Protein AF-A0A966RZN7-F1 (afdb_monomer)

Nearest PDB structures (foldseek):
  6wvf-assembly1_A  TM=7.237E-01  e=6.909E-02  Aequorea victoria

Structure (mmCIF, N/CA/C/O backbone):
data_AF-A0A966RZN7-F1
#
_entry.id   AF-A0A966RZN7-F1
#
loop_
_atom_site.group_PDB
_atom_site.id
_atom_site.type_symbol
_atom_site.label_atom_id
_atom_site.label_alt_id
_atom_site.label_comp_id
_atom_site.label_asym_id
_atom_site.label_entity_id
_atom_site.label_seq_id
_atom_site.pdbx_PDB_ins_code
_atom_site.Cartn_x
_atom_site.Cartn_y
_atom_site.Cartn_z
_atom_site.occupancy
_atom_site.B_iso_or_equiv
_atom_site.auth_seq_id
_atom_site.auth_comp_id
_atom_site.auth_asym_id
_atom_site.auth_atom_id
_atom_site.pdbx_PDB_model_num
ATOM 1 N N . MET A 1 1 ? -22.184 -0.076 12.852 1.00 48.16 1 MET A N 1
ATOM 2 C CA . MET A 1 1 ? -22.148 -1.065 11.746 1.00 48.16 1 MET A CA 1
ATOM 3 C C . MET A 1 1 ? -21.180 -0.687 10.616 1.00 48.16 1 MET A C 1
ATOM 5 O O . MET A 1 1 ? -20.432 -1.548 10.184 1.00 48.16 1 MET A O 1
ATOM 9 N N . PHE A 1 2 ? -21.117 0.580 10.177 1.00 56.34 2 PHE A N 1
ATOM 10 C CA . PHE A 1 2 ? -20.271 1.001 9.042 1.00 56.34 2 PHE A CA 1
ATOM 11 C C . PHE A 1 2 ? -18.748 1.070 9.301 1.00 56.34 2 PHE A C 1
ATOM 13 O O . PHE A 1 2 ? -17.982 0.958 8.354 1.00 56.34 2 PHE A O 1
ATOM 20 N N . CYS A 1 3 ? -18.279 1.212 10.549 1.00 60.22 3 CYS A N 1
ATOM 21 C CA . CYS A 1 3 ? -16.843 1.388 10.837 1.00 60.22 3 CYS A CA 1
ATOM 22 C C . CYS A 1 3 ? -15.989 0.169 10.421 1.00 60.22 3 CYS A C 1
ATOM 24 O O . CYS A 1 3 ? -14.952 0.320 9.783 1.00 60.22 3 CYS A O 1
ATOM 26 N N . GLY A 1 4 ? -16.482 -1.052 10.665 1.00 69.75 4 GLY A N 1
ATOM 27 C CA . GLY A 1 4 ? -15.800 -2.279 10.236 1.00 69.75 4 GLY A CA 1
ATOM 28 C C . GLY A 1 4 ? -15.841 -2.529 8.724 1.00 69.75 4 GLY A C 1
ATOM 29 O O . GLY A 1 4 ? -15.041 -3.310 8.219 1.00 69.75 4 GLY A O 1
ATOM 30 N N . PHE A 1 5 ? -16.746 -1.876 7.986 1.00 80.00 5 PHE A N 1
ATOM 31 C CA . PHE A 1 5 ? -16.851 -2.042 6.534 1.00 80.00 5 PHE A CA 1
ATOM 32 C C . PHE A 1 5 ? -15.654 -1.417 5.807 1.00 80.00 5 PHE A C 1
ATOM 34 O O . PHE A 1 5 ? -15.072 -2.063 4.941 1.00 80.00 5 PHE A O 1
ATOM 41 N N . PHE A 1 6 ? -15.231 -0.213 6.209 1.00 80.88 6 PHE A N 1
ATOM 42 C CA . PHE A 1 6 ? -14.098 0.482 5.585 1.00 80.88 6 PHE A CA 1
ATOM 43 C C . PHE A 1 6 ? -12.773 -0.264 5.768 1.00 80.88 6 PHE A C 1
ATOM 45 O O . PHE A 1 6 ? -12.013 -0.400 4.815 1.00 80.88 6 PHE A O 1
ATOM 52 N N . ILE A 1 7 ? -12.525 -0.820 6.958 1.00 79.81 7 ILE A N 1
ATOM 53 C CA . ILE A 1 7 ? -11.322 -1.624 7.228 1.00 79.81 7 ILE A CA 1
ATOM 54 C C . ILE A 1 7 ? -11.330 -2.918 6.403 1.00 79.81 7 ILE A C 1
ATOM 56 O O . ILE A 1 7 ? -10.317 -3.275 5.807 1.00 79.81 7 ILE A O 1
ATOM 60 N N . ARG A 1 8 ? -12.476 -3.609 6.316 1.00 83.19 8 ARG A N 1
ATOM 61 C CA . ARG A 1 8 ? -12.612 -4.814 5.478 1.00 83.19 8 ARG A CA 1
ATOM 62 C C . ARG A 1 8 ? -12.385 -4.500 4.001 1.00 83.19 8 ARG A C 1
ATOM 64 O O . ARG A 1 8 ? -11.738 -5.280 3.315 1.00 83.19 8 ARG A O 1
ATOM 71 N N . PHE A 1 9 ? -12.881 -3.360 3.528 1.00 84.25 9 PHE A N 1
ATOM 72 C CA . PHE A 1 9 ? -12.651 -2.904 2.161 1.00 84.25 9 PHE A CA 1
ATOM 73 C C . PHE A 1 9 ? -11.168 -2.603 1.902 1.00 84.25 9 PHE A C 1
ATOM 75 O O . PHE A 1 9 ? -10.616 -3.093 0.921 1.00 84.25 9 PHE A O 1
ATOM 82 N N . ALA A 1 10 ? -10.498 -1.890 2.814 1.00 84.12 10 ALA A N 1
ATOM 83 C CA . ALA A 1 10 ? -9.059 -1.629 2.734 1.00 84.12 10 ALA A CA 1
ATOM 84 C C . ALA A 1 10 ? -8.224 -2.921 2.735 1.00 84.12 10 ALA A C 1
ATOM 86 O O . ALA A 1 10 ? -7.244 -3.024 2.002 1.00 84.12 10 ALA A O 1
ATOM 87 N N . TRP A 1 11 ? -8.639 -3.923 3.514 1.00 85.88 11 TRP A N 1
ATOM 88 C CA . TRP A 1 11 ? -8.006 -5.240 3.534 1.00 85.88 11 TRP A CA 1
ATOM 89 C C . TRP A 1 11 ? -8.188 -5.999 2.212 1.00 85.88 11 TRP A C 1
ATOM 91 O O . TRP A 1 11 ? -7.234 -6.555 1.680 1.00 85.88 11 TRP A O 1
ATOM 101 N N . ILE A 1 12 ? -9.390 -5.990 1.627 1.00 86.56 12 ILE A N 1
ATOM 102 C CA . ILE A 1 12 ? -9.619 -6.615 0.313 1.00 86.56 12 ILE A CA 1
ATOM 103 C C . ILE A 1 12 ? -8.778 -5.916 -0.764 1.00 86.56 12 ILE A C 1
ATOM 105 O O . ILE A 1 12 ? -8.164 -6.590 -1.589 1.00 86.56 12 ILE A O 1
ATOM 109 N N . LEU A 1 13 ? -8.705 -4.582 -0.737 1.00 85.38 13 LEU A N 1
ATOM 110 C CA . LEU A 1 13 ? -7.874 -3.819 -1.669 1.00 85.38 13 LEU A CA 1
ATOM 111 C C . LEU A 1 13 ? -6.393 -4.199 -1.574 1.00 85.38 13 LEU A C 1
ATOM 113 O O . LEU A 1 13 ? -5.754 -4.370 -2.611 1.00 85.38 13 LEU A O 1
ATOM 117 N N . SER A 1 14 ? -5.845 -4.374 -0.367 1.00 85.31 14 SER A N 1
ATOM 118 C CA . SER A 1 14 ? -4.446 -4.787 -0.213 1.00 85.31 14 SER A CA 1
ATOM 119 C C . SER A 1 14 ? -4.202 -6.224 -0.681 1.00 85.31 14 SER A C 1
ATOM 121 O O . SER A 1 14 ? -3.182 -6.474 -1.323 1.00 85.31 14 SER A O 1
ATOM 123 N N . VAL A 1 15 ? -5.148 -7.152 -0.478 1.00 87.62 15 VAL A N 1
ATOM 124 C CA . VAL A 1 15 ? -5.070 -8.505 -1.068 1.00 87.62 15 VAL A CA 1
ATOM 125 C C . VAL A 1 15 ? -5.013 -8.429 -2.593 1.00 87.62 15 VAL A C 1
ATOM 127 O O . VAL A 1 15 ? -4.147 -9.052 -3.208 1.00 87.62 15 VAL A O 1
ATOM 130 N N . VAL A 1 16 ? -5.913 -7.656 -3.207 1.00 86.94 16 VAL A N 1
ATOM 131 C CA . VAL A 1 16 ? -5.980 -7.513 -4.668 1.00 86.94 16 VAL A CA 1
ATOM 132 C C . VAL A 1 16 ? -4.707 -6.867 -5.215 1.00 86.94 16 VAL A C 1
ATOM 134 O O . VAL A 1 16 ? -4.180 -7.342 -6.217 1.00 86.94 16 VAL A O 1
ATOM 137 N N . ALA A 1 17 ? -4.168 -5.845 -4.549 1.00 84.56 17 ALA A N 1
ATOM 138 C CA . ALA A 1 17 ? -2.930 -5.187 -4.963 1.00 84.56 17 ALA A CA 1
ATOM 139 C C . ALA A 1 17 ? -1.714 -6.131 -4.907 1.00 84.56 17 ALA A C 1
ATOM 141 O O . ALA A 1 17 ? -0.926 -6.187 -5.852 1.00 84.56 17 ALA A O 1
ATOM 142 N N . VAL A 1 18 ? -1.584 -6.927 -3.839 1.00 86.50 18 VAL A N 1
ATOM 143 C CA . VAL A 1 18 ? -0.517 -7.936 -3.722 1.00 86.50 18 VAL A CA 1
ATOM 144 C C . VAL A 1 18 ? -0.676 -9.020 -4.792 1.00 86.50 18 VAL A C 1
ATOM 146 O O . VAL A 1 18 ? 0.300 -9.374 -5.454 1.00 86.50 18 VAL A O 1
ATOM 149 N N . ALA A 1 19 ? -1.897 -9.512 -5.011 1.00 85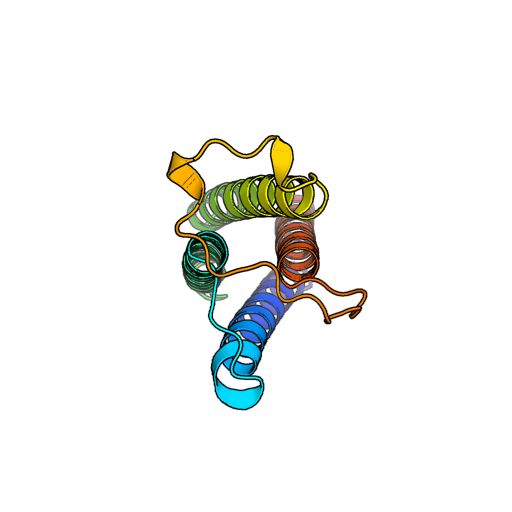.69 19 ALA A N 1
ATOM 150 C CA . ALA A 1 19 ? -2.177 -10.501 -6.048 1.00 85.69 19 ALA A CA 1
ATOM 151 C C . ALA A 1 19 ? -1.870 -9.963 -7.455 1.00 85.69 19 ALA A C 1
ATOM 153 O O . ALA A 1 19 ? -1.257 -10.670 -8.251 1.00 85.69 19 ALA A O 1
ATOM 154 N N . ALA A 1 20 ? -2.223 -8.708 -7.743 1.00 81.94 20 ALA A N 1
ATOM 155 C CA . ALA A 1 20 ? -1.909 -8.050 -9.009 1.00 81.94 20 ALA A CA 1
ATOM 156 C C . ALA A 1 20 ? -0.391 -7.921 -9.229 1.00 81.94 20 ALA A C 1
ATOM 158 O O . ALA A 1 20 ? 0.086 -8.155 -10.338 1.00 81.94 20 ALA A O 1
ATOM 159 N N . SER A 1 21 ? 0.376 -7.627 -8.172 1.00 79.25 21 SER A N 1
ATOM 160 C CA . SER A 1 21 ? 1.843 -7.579 -8.237 1.00 79.25 21 SER A CA 1
ATOM 161 C C . SER A 1 21 ? 2.451 -8.941 -8.591 1.00 79.25 21 SER A C 1
ATOM 163 O O . SER A 1 21 ? 3.288 -9.014 -9.488 1.00 79.25 21 SER A O 1
ATOM 165 N N . TYR A 1 22 ? 1.997 -10.029 -7.959 1.00 81.56 22 TYR A N 1
ATOM 166 C CA . TYR A 1 22 ? 2.454 -11.379 -8.315 1.00 81.56 22 TYR A CA 1
ATOM 167 C C . TYR A 1 22 ? 1.970 -11.816 -9.699 1.00 81.56 22 TYR A C 1
ATOM 169 O O . TYR A 1 22 ? 2.697 -12.497 -10.419 1.00 81.56 22 TYR A O 1
ATOM 177 N N . PHE A 1 23 ? 0.765 -11.411 -10.103 1.00 82.12 23 PHE A N 1
ATOM 178 C CA . PHE A 1 23 ? 0.249 -11.716 -11.432 1.00 82.12 23 PHE A CA 1
ATOM 179 C C . PHE A 1 23 ? 1.130 -11.097 -12.529 1.00 82.12 23 PHE A C 1
ATOM 181 O O . PHE A 1 23 ? 1.433 -11.752 -13.527 1.00 82.12 23 PHE A O 1
ATOM 188 N N . ALA A 1 24 ? 1.604 -9.866 -12.320 1.00 74.88 24 ALA A N 1
ATOM 189 C CA . ALA A 1 24 ? 2.537 -9.212 -13.232 1.00 74.88 24 ALA A CA 1
ATOM 190 C C . ALA A 1 24 ? 3.893 -9.935 -13.334 1.00 74.88 24 ALA A C 1
ATOM 192 O O . ALA A 1 24 ? 4.439 -10.061 -14.428 1.00 74.88 24 ALA A O 1
ATOM 193 N N . GLU A 1 25 ? 4.412 -10.471 -12.231 1.00 75.88 25 GLU A N 1
ATOM 194 C CA . GLU A 1 25 ? 5.672 -11.225 -12.237 1.00 75.88 25 GLU A CA 1
ATOM 195 C C . GLU A 1 25 ? 5.522 -12.578 -12.954 1.00 75.88 25 GLU A C 1
ATOM 197 O O . GLU A 1 25 ? 6.282 -12.896 -13.865 1.00 75.88 25 GLU A O 1
ATOM 202 N N . PHE A 1 26 ? 4.507 -13.372 -12.598 1.00 78.62 26 PHE A N 1
ATOM 203 C CA . PHE A 1 26 ? 4.387 -14.748 -13.091 1.00 78.62 26 PHE A CA 1
ATOM 204 C C . PHE A 1 26 ? 3.789 -14.864 -14.497 1.00 78.62 26 PHE A C 1
ATOM 206 O O . PHE A 1 26 ? 4.228 -15.711 -15.277 1.00 78.62 26 PHE A O 1
ATOM 213 N N . ILE A 1 27 ? 2.773 -14.058 -14.827 1.00 76.81 27 ILE A N 1
ATOM 214 C CA . ILE A 1 27 ? 2.054 -14.181 -16.105 1.00 76.81 27 ILE A CA 1
ATOM 215 C C . ILE A 1 27 ? 2.691 -13.286 -17.159 1.00 76.81 27 ILE A C 1
ATOM 217 O O . ILE A 1 27 ? 2.929 -13.727 -18.283 1.00 76.81 27 ILE A O 1
ATOM 221 N N . LEU A 1 28 ? 2.974 -12.036 -16.797 1.00 69.94 28 LEU A N 1
ATOM 222 C CA . LEU A 1 28 ? 3.534 -11.059 -17.726 1.00 69.94 28 LEU A CA 1
ATOM 223 C C . LEU A 1 28 ? 5.069 -11.139 -17.808 1.00 69.94 28 LEU A C 1
ATOM 225 O O . LEU A 1 28 ? 5.651 -10.500 -18.679 1.00 69.94 28 LEU A O 1
ATOM 229 N N . LYS A 1 29 ? 5.712 -11.965 -16.961 1.00 67.81 29 LYS A N 1
ATOM 230 C CA . LYS A 1 29 ? 7.173 -12.158 -16.897 1.00 67.81 29 LYS A CA 1
ATOM 231 C C . LYS A 1 29 ? 7.939 -10.839 -16.775 1.00 67.81 29 LYS A C 1
ATOM 233 O O . LYS A 1 29 ? 9.019 -10.690 -17.341 1.00 67.81 29 LYS A O 1
ATOM 238 N N . TYR A 1 30 ? 7.363 -9.878 -16.053 1.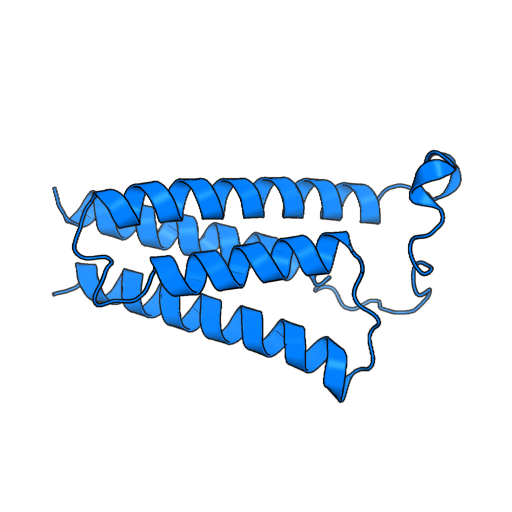00 69.44 30 TYR A N 1
ATOM 239 C CA . TYR A 1 30 ? 8.053 -8.638 -15.730 1.00 69.44 30 TYR A CA 1
ATOM 240 C C . TYR A 1 30 ? 9.023 -8.882 -14.580 1.00 69.44 30 TYR A C 1
ATOM 242 O O . TYR A 1 30 ? 8.595 -9.209 -13.473 1.00 69.44 30 TYR A O 1
ATOM 250 N N . ASP A 1 31 ? 10.316 -8.685 -14.838 1.00 67.69 31 ASP A N 1
ATOM 251 C CA . ASP A 1 31 ? 11.326 -8.704 -13.785 1.00 67.69 31 ASP A CA 1
ATOM 252 C C . ASP A 1 31 ? 11.087 -7.537 -12.810 1.00 67.69 31 ASP A C 1
ATOM 254 O O . ASP A 1 31 ? 11.049 -6.370 -13.225 1.00 67.69 31 ASP A O 1
ATOM 258 N N . PRO A 1 32 ? 10.884 -7.815 -11.510 1.00 66.62 32 PRO A N 1
ATOM 259 C CA . PRO A 1 32 ? 10.559 -6.779 -10.551 1.00 66.62 32 PRO A CA 1
ATOM 260 C C . PRO A 1 32 ? 11.803 -5.961 -10.203 1.00 66.62 32 PRO A C 1
ATOM 262 O O . PRO A 1 32 ? 12.854 -6.490 -9.845 1.00 66.62 32 PRO A O 1
ATOM 265 N N . CYS A 1 33 ? 11.662 -4.637 -10.227 1.00 73.12 33 CYS A N 1
ATOM 266 C CA . CYS A 1 33 ? 12.711 -3.751 -9.750 1.00 73.12 33 CYS A CA 1
ATOM 267 C C . CYS A 1 33 ? 12.914 -3.917 -8.223 1.00 73.12 33 CYS A C 1
ATOM 269 O O . CYS A 1 33 ? 11.946 -4.173 -7.497 1.00 73.12 33 CYS A O 1
ATOM 271 N N . PRO A 1 34 ? 14.129 -3.732 -7.677 1.00 74.19 34 PRO A N 1
ATOM 272 C CA . PRO A 1 34 ? 14.379 -3.860 -6.241 1.00 74.19 34 PRO A CA 1
ATOM 273 C C . PRO A 1 34 ? 13.523 -2.895 -5.405 1.00 74.19 34 PRO A C 1
ATOM 275 O O . PRO A 1 34 ? 13.011 -3.295 -4.362 1.00 74.19 34 PRO A O 1
ATOM 278 N N . LEU A 1 35 ? 13.264 -1.665 -5.873 1.00 71.88 35 LEU A N 1
ATOM 279 C CA . LEU A 1 35 ? 12.337 -0.740 -5.197 1.00 71.88 35 LEU A CA 1
ATOM 280 C C . LEU A 1 35 ? 10.883 -1.251 -5.200 1.00 71.88 35 LEU A C 1
ATOM 282 O O . LEU A 1 35 ? 10.167 -1.104 -4.210 1.00 71.88 35 LEU A O 1
ATOM 286 N N . CYS A 1 36 ? 10.456 -1.891 -6.285 1.00 76.12 36 CYS A N 1
ATOM 287 C CA . CYS A 1 36 ? 9.133 -2.484 -6.447 1.00 76.12 36 CYS A CA 1
ATOM 288 C C . CYS A 1 36 ? 8.950 -3.647 -5.458 1.00 76.12 36 CYS A C 1
ATOM 290 O O . CYS A 1 36 ? 7.896 -3.786 -4.833 1.00 76.12 36 CYS A O 1
ATOM 292 N N . LEU A 1 37 ? 10.004 -4.445 -5.250 1.00 78.25 37 LEU A N 1
ATOM 293 C CA . LEU A 1 37 ? 10.036 -5.483 -4.218 1.00 78.25 37 LEU A CA 1
ATOM 294 C C . LEU A 1 37 ? 9.891 -4.882 -2.815 1.00 78.25 37 LEU A C 1
ATOM 296 O O . LEU A 1 37 ? 9.096 -5.392 -2.025 1.00 78.25 37 LEU A O 1
ATOM 300 N N . TYR A 1 38 ? 10.574 -3.771 -2.515 1.00 82.88 38 TYR A N 1
ATOM 301 C CA . TYR A 1 38 ? 10.399 -3.060 -1.240 1.00 82.88 38 TYR A CA 1
ATOM 302 C C . TYR A 1 38 ? 8.954 -2.596 -1.021 1.00 82.88 38 TYR A C 1
ATOM 304 O O . TYR A 1 38 ? 8.393 -2.823 0.055 1.00 82.88 38 TYR A O 1
ATOM 312 N N . GLN A 1 39 ? 8.315 -2.017 -2.041 1.00 82.81 39 GLN A N 1
ATOM 313 C CA . GLN A 1 39 ? 6.902 -1.628 -1.968 1.00 82.81 39 GLN A CA 1
ATOM 314 C C . GLN A 1 39 ? 5.990 -2.842 -1.727 1.00 82.81 39 GLN A C 1
ATOM 316 O O . GLN A 1 39 ? 5.074 -2.760 -0.906 1.00 82.81 39 GLN A O 1
ATOM 321 N N . ARG A 1 40 ? 6.269 -3.991 -2.362 1.00 85.81 40 ARG A N 1
ATOM 322 C CA . ARG A 1 40 ? 5.526 -5.245 -2.147 1.00 85.81 40 ARG A CA 1
ATOM 323 C C . ARG A 1 40 ? 5.643 -5.749 -0.710 1.00 85.81 40 ARG A C 1
ATOM 325 O O . ARG A 1 40 ? 4.624 -6.087 -0.108 1.00 85.81 40 ARG A O 1
ATOM 332 N N . TYR A 1 41 ? 6.845 -5.773 -0.133 1.00 87.38 41 TYR A N 1
ATOM 333 C CA . TYR A 1 41 ? 7.035 -6.193 1.262 1.00 87.38 41 TYR A CA 1
ATOM 334 C C . TYR A 1 41 ? 6.292 -5.278 2.248 1.00 87.38 41 TYR A C 1
ATOM 336 O O . TYR A 1 41 ? 5.691 -5.764 3.213 1.00 87.38 41 TYR A O 1
ATOM 344 N N . LEU A 1 42 ? 6.258 -3.968 1.978 1.00 86.88 42 LEU A N 1
ATOM 345 C CA . LEU A 1 42 ? 5.470 -3.013 2.763 1.00 86.88 42 LEU A CA 1
ATOM 346 C C . LEU A 1 42 ? 3.964 -3.259 2.622 1.00 86.88 42 LEU A C 1
ATOM 348 O O . LEU A 1 42 ? 3.255 -3.258 3.627 1.00 86.88 42 LEU A O 1
ATOM 352 N N . MET A 1 43 ? 3.482 -3.530 1.408 1.00 86.44 43 MET A N 1
ATOM 353 C CA . MET A 1 43 ? 2.077 -3.859 1.135 1.00 86.44 43 MET A CA 1
ATOM 354 C C . MET A 1 43 ? 1.636 -5.131 1.870 1.00 86.44 43 MET A C 1
ATOM 356 O O . MET A 1 43 ? 0.586 -5.141 2.509 1.00 86.44 43 MET A O 1
ATOM 360 N N . VAL A 1 44 ? 2.458 -6.185 1.855 1.00 88.31 44 VAL A N 1
ATOM 361 C CA . VAL A 1 44 ? 2.189 -7.433 2.594 1.00 88.31 44 VAL A CA 1
ATOM 362 C C . VAL A 1 44 ? 2.188 -7.198 4.108 1.00 88.31 44 VAL A C 1
ATOM 364 O O . VAL A 1 44 ? 1.312 -7.704 4.812 1.00 88.31 44 VAL A O 1
ATOM 367 N N . SER A 1 45 ? 3.119 -6.389 4.618 1.00 87.25 45 SER A N 1
ATOM 368 C CA . SER A 1 45 ? 3.134 -6.006 6.036 1.00 87.25 45 SER A CA 1
ATOM 369 C C . SER A 1 45 ? 1.856 -5.248 6.413 1.00 87.25 45 SER A C 1
ATOM 371 O O . SER A 1 45 ? 1.220 -5.543 7.424 1.00 87.25 45 SER A O 1
ATOM 373 N N . LEU A 1 46 ? 1.425 -4.316 5.562 1.00 85.19 46 LEU A N 1
ATOM 374 C CA . LEU A 1 46 ? 0.204 -3.540 5.751 1.00 85.19 46 LEU A CA 1
ATOM 375 C C . LEU A 1 46 ? -1.056 -4.422 5.702 1.00 85.19 46 LEU A C 1
ATOM 377 O O . LEU A 1 46 ? -1.959 -4.241 6.518 1.00 85.19 46 LEU A O 1
ATOM 381 N N . LEU A 1 47 ? -1.096 -5.411 4.805 1.00 87.38 47 LEU A N 1
ATOM 382 C CA . LEU A 1 47 ? -2.157 -6.418 4.721 1.00 87.38 47 LEU A CA 1
ATOM 383 C C . LEU A 1 47 ? -2.305 -7.209 6.032 1.00 87.38 47 LEU A C 1
ATOM 385 O O . LEU A 1 47 ? -3.430 -7.427 6.490 1.00 87.38 47 LEU A O 1
ATOM 389 N N . ALA A 1 48 ? -1.189 -7.609 6.648 1.00 85.50 48 ALA A N 1
ATOM 390 C CA . ALA A 1 48 ? -1.200 -8.298 7.938 1.00 85.50 48 ALA A CA 1
ATOM 391 C C . ALA A 1 48 ? -1.705 -7.387 9.074 1.00 85.50 48 ALA A C 1
ATOM 393 O O . ALA A 1 48 ? -2.489 -7.821 9.916 1.00 85.50 48 ALA A O 1
ATOM 394 N N . LEU A 1 49 ? -1.314 -6.109 9.071 1.00 82.50 49 LEU A N 1
ATOM 395 C CA . LEU A 1 49 ? -1.732 -5.129 10.083 1.00 82.50 49 LEU A CA 1
ATOM 396 C C . LEU A 1 49 ? -3.215 -4.740 9.979 1.00 82.50 49 LEU A C 1
ATOM 398 O O . LEU A 1 49 ? -3.868 -4.506 10.995 1.00 82.50 49 LEU A O 1
ATOM 402 N N . LEU A 1 50 ? -3.758 -4.683 8.761 1.00 79.81 50 LEU A N 1
ATOM 403 C CA . LEU A 1 50 ? -5.167 -4.373 8.485 1.00 79.81 50 LEU A CA 1
ATOM 404 C C . LEU A 1 50 ? -6.107 -5.559 8.698 1.00 79.81 50 LEU A C 1
ATOM 406 O O . LEU A 1 50 ? -7.304 -5.439 8.421 1.00 79.81 50 LEU A O 1
ATOM 410 N N . PHE A 1 51 ? -5.599 -6.701 9.171 1.00 80.69 51 PHE A N 1
ATOM 411 C CA . PHE A 1 51 ? -6.428 -7.877 9.362 1.00 80.69 51 PHE A CA 1
A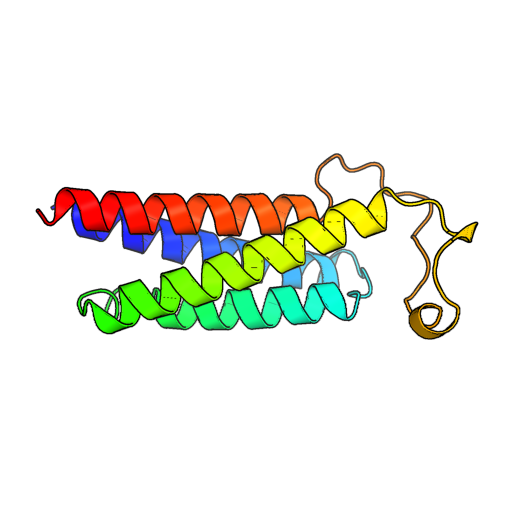TOM 412 C C . PHE A 1 51 ? -7.628 -7.531 10.269 1.00 80.69 51 PHE A C 1
ATOM 414 O O . PHE A 1 51 ? -7.432 -6.971 11.355 1.00 80.69 51 PHE A O 1
ATOM 421 N N . PRO A 1 52 ? -8.881 -7.835 9.866 1.00 67.44 52 PRO A N 1
ATOM 422 C CA . PRO A 1 52 ? -10.081 -7.314 10.532 1.00 67.44 52 PRO A CA 1
ATOM 423 C C . PRO A 1 52 ? -10.183 -7.654 12.023 1.00 67.44 52 PRO A C 1
ATOM 425 O O . PRO A 1 52 ? -10.835 -6.936 12.775 1.00 67.44 52 PRO A O 1
ATOM 428 N N . VAL A 1 53 ? -9.536 -8.745 12.445 1.00 61.41 53 VAL A N 1
ATOM 429 C CA . VAL A 1 53 ? -9.473 -9.188 13.845 1.00 61.41 53 VAL A CA 1
ATOM 430 C C . VAL A 1 53 ? -8.549 -8.290 14.687 1.00 61.41 53 VAL A C 1
ATOM 432 O O . VAL A 1 53 ? -8.806 -8.086 15.866 1.00 61.41 53 VAL A O 1
ATOM 435 N N . TRP A 1 54 ? -7.505 -7.710 14.088 1.00 61.16 54 TRP A N 1
ATOM 436 C CA . TRP A 1 54 ? -6.462 -6.937 14.778 1.00 61.16 54 TRP A CA 1
ATOM 437 C C . TRP A 1 54 ? -6.760 -5.430 14.755 1.00 61.16 54 TRP A C 1
ATOM 439 O O . TRP A 1 54 ? -6.422 -4.700 15.686 1.00 61.16 54 TRP A O 1
ATOM 449 N N . SER A 1 55 ? -7.491 -4.963 13.740 1.00 61.28 55 SER A N 1
ATOM 450 C CA . SER A 1 55 ? -7.839 -3.547 13.552 1.00 61.28 55 SER A CA 1
ATOM 451 C C . SER A 1 55 ? -8.788 -2.963 14.618 1.00 61.28 55 SER A C 1
ATOM 453 O O . SER A 1 55 ? -9.000 -1.754 14.666 1.00 61.28 55 SER A O 1
ATOM 455 N N . SER A 1 56 ? -9.332 -3.788 15.522 1.00 65.25 56 SER A N 1
ATOM 456 C CA . SER A 1 56 ? -10.112 -3.311 16.674 1.00 65.25 56 SER A CA 1
ATOM 457 C C . SER A 1 56 ? -9.270 -2.534 17.695 1.00 65.25 56 SER A C 1
ATOM 459 O O . SER A 1 56 ? -9.837 -1.784 18.487 1.00 65.25 56 SER A O 1
ATOM 461 N N . HIS A 1 57 ? -7.944 -2.706 17.713 1.00 73.31 57 HIS A N 1
ATOM 462 C CA . HIS A 1 57 ? -7.078 -1.992 18.649 1.00 73.31 57 HIS A CA 1
ATOM 463 C C . HIS A 1 57 ? -6.453 -0.757 17.996 1.00 73.31 57 HIS A C 1
ATOM 465 O O . HIS A 1 57 ? -5.848 -0.837 16.925 1.00 73.31 57 HIS A O 1
ATOM 471 N N . SER A 1 58 ? -6.512 0.379 18.694 1.00 73.94 58 SER A N 1
ATOM 472 C CA . SER A 1 58 ? -5.947 1.657 18.236 1.00 73.94 58 SER A CA 1
ATOM 473 C C . SER A 1 58 ? -4.457 1.575 17.887 1.00 73.94 58 SER A C 1
ATOM 475 O O . SER A 1 58 ? -4.001 2.268 16.982 1.00 73.94 58 SER A O 1
ATOM 477 N N . PHE A 1 59 ? -3.707 0.682 18.543 1.00 80.88 59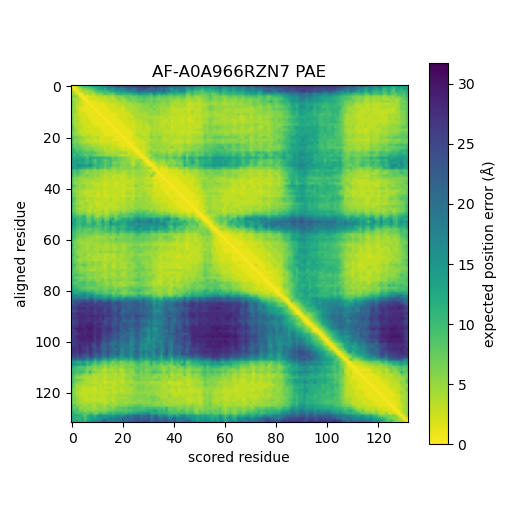 PHE A N 1
ATOM 478 C CA . PHE A 1 59 ? -2.293 0.435 18.249 1.00 80.88 59 PHE A CA 1
ATOM 479 C C . PHE A 1 59 ? -2.062 -0.020 16.798 1.00 80.88 59 PHE A C 1
ATOM 481 O O . PHE A 1 59 ? -1.221 0.547 16.101 1.00 80.88 59 PHE A O 1
ATOM 488 N N . PHE A 1 60 ? -2.852 -0.980 16.304 1.00 79.44 60 PHE A N 1
ATOM 489 C CA . PHE A 1 60 ? -2.719 -1.479 14.931 1.00 79.44 60 PHE A CA 1
ATOM 490 C C . PHE A 1 60 ? -3.174 -0.450 13.895 1.00 79.44 60 PHE A C 1
ATOM 492 O O . PHE A 1 60 ? -2.572 -0.361 12.826 1.00 79.44 60 PHE A O 1
ATOM 499 N N . LYS A 1 61 ? -4.162 0.397 14.221 1.00 76.50 61 LYS A N 1
ATOM 500 C CA . LYS A 1 61 ? -4.562 1.518 13.350 1.00 76.50 61 LYS A CA 1
ATOM 501 C C . LYS A 1 61 ? -3.418 2.519 13.166 1.00 76.50 61 LYS A C 1
ATOM 503 O O . LYS A 1 61 ? -3.101 2.878 12.033 1.00 76.50 61 LYS A O 1
ATOM 508 N N . ILE A 1 62 ? -2.740 2.903 14.248 1.00 82.19 62 ILE A N 1
ATOM 509 C CA . ILE A 1 62 ? -1.588 3.817 14.183 1.00 82.19 62 ILE A CA 1
ATOM 510 C C . ILE A 1 62 ? -0.444 3.185 13.387 1.00 82.19 62 ILE A C 1
ATOM 512 O O . ILE A 1 62 ? 0.080 3.814 12.468 1.00 82.19 62 ILE A O 1
ATOM 516 N N . LEU A 1 63 ? -0.103 1.927 13.681 1.00 86.00 63 LEU A N 1
ATOM 517 C CA . LEU A 1 63 ? 0.988 1.232 12.999 1.00 86.00 63 LEU A CA 1
ATOM 518 C C . LEU A 1 63 ? 0.713 1.085 11.495 1.00 86.00 63 LEU A C 1
ATOM 520 O O . LEU A 1 63 ? 1.570 1.413 10.680 1.00 86.00 63 LEU A O 1
ATOM 524 N N . SER A 1 64 ? -0.512 0.697 11.126 1.00 84.25 64 SER A N 1
ATOM 525 C CA . SER A 1 64 ? -0.942 0.618 9.724 1.00 84.25 64 SER A CA 1
ATOM 526 C C . SER A 1 64 ? -0.868 1.972 9.007 1.00 84.25 64 SER A C 1
ATOM 528 O O . SER A 1 64 ? -0.432 2.030 7.862 1.00 84.25 64 SER A O 1
ATOM 530 N N . THR A 1 65 ? -1.199 3.074 9.690 1.00 84.25 65 THR A N 1
ATOM 531 C CA . THR A 1 65 ? -1.095 4.427 9.121 1.00 84.25 65 THR A CA 1
ATOM 532 C C . THR A 1 65 ? 0.361 4.798 8.844 1.00 84.25 65 THR A C 1
ATOM 534 O O . THR A 1 65 ? 0.667 5.289 7.763 1.00 84.25 65 THR A O 1
ATOM 537 N N . ILE A 1 66 ? 1.276 4.520 9.779 1.00 88.25 66 ILE A N 1
ATOM 538 C CA . ILE A 1 66 ? 2.713 4.789 9.603 1.00 88.25 66 ILE A CA 1
ATOM 539 C C . ILE A 1 66 ? 3.269 3.984 8.423 1.00 88.25 66 ILE A C 1
ATOM 541 O O . ILE A 1 66 ? 3.927 4.549 7.548 1.00 88.25 66 ILE A O 1
ATOM 545 N N . THR A 1 67 ? 2.971 2.683 8.363 1.00 85.75 67 THR A N 1
ATOM 546 C CA . THR A 1 67 ? 3.427 1.809 7.273 1.00 85.75 67 THR A CA 1
ATOM 547 C C . THR A 1 67 ? 2.864 2.245 5.918 1.00 85.75 67 THR A C 1
ATOM 549 O O . THR A 1 67 ? 3.601 2.262 4.932 1.00 85.75 67 THR A O 1
ATOM 552 N N . ALA A 1 68 ? 1.590 2.643 5.855 1.00 85.31 68 ALA A N 1
ATOM 553 C CA . ALA A 1 68 ? 0.978 3.124 4.619 1.00 85.31 68 ALA A CA 1
ATOM 554 C C . ALA A 1 68 ? 1.599 4.448 4.142 1.00 85.31 68 ALA A C 1
ATOM 556 O O . ALA A 1 68 ? 1.874 4.593 2.953 1.00 85.31 68 ALA A O 1
ATOM 557 N N . THR A 1 69 ? 1.891 5.381 5.055 1.00 86.75 69 THR A N 1
ATOM 558 C CA . THR A 1 69 ? 2.575 6.641 4.723 1.00 86.75 69 THR A CA 1
ATOM 559 C C . THR A 1 69 ? 3.986 6.392 4.190 1.00 86.75 69 THR A C 1
ATOM 561 O O . THR A 1 69 ? 4.370 6.994 3.192 1.00 86.75 69 THR A O 1
ATOM 564 N N . MET A 1 70 ? 4.743 5.461 4.784 1.00 87.56 70 MET A N 1
ATOM 565 C CA . MET A 1 70 ? 6.058 5.069 4.254 1.00 87.56 70 MET A CA 1
ATOM 566 C C . MET A 1 70 ? 5.955 4.501 2.833 1.00 87.56 70 MET A C 1
ATOM 568 O O . MET A 1 70 ? 6.715 4.902 1.951 1.00 87.56 70 MET A O 1
ATOM 572 N N . GLY A 1 71 ? 4.990 3.607 2.590 1.00 84.00 71 GLY A N 1
ATOM 573 C CA . GLY A 1 71 ? 4.730 3.058 1.257 1.00 84.00 71 GLY A CA 1
ATOM 574 C C . GLY A 1 71 ? 4.337 4.129 0.235 1.00 84.00 71 GLY A C 1
ATOM 575 O O . GLY A 1 71 ? 4.784 4.081 -0.913 1.00 84.00 71 GLY A O 1
ATOM 576 N N . MET A 1 72 ? 3.564 5.133 0.657 1.00 85.44 72 MET A N 1
ATOM 577 C CA . MET A 1 72 ? 3.166 6.267 -0.177 1.00 85.44 72 MET A CA 1
ATOM 578 C C . MET A 1 72 ? 4.368 7.128 -0.591 1.00 85.44 72 MET A C 1
ATOM 580 O O . MET A 1 72 ? 4.503 7.422 -1.778 1.00 85.44 72 MET A O 1
ATOM 584 N N . THR A 1 73 ? 5.268 7.470 0.339 1.00 84.25 73 THR A N 1
ATOM 585 C CA . THR A 1 73 ? 6.486 8.246 0.033 1.00 84.25 73 THR A CA 1
ATOM 586 C C . THR A 1 73 ? 7.397 7.502 -0.944 1.00 84.25 73 THR A C 1
ATOM 588 O O . THR A 1 73 ? 7.811 8.068 -1.950 1.00 84.25 73 THR A O 1
ATOM 591 N N . ILE A 1 74 ? 7.635 6.207 -0.716 1.00 81.75 74 ILE A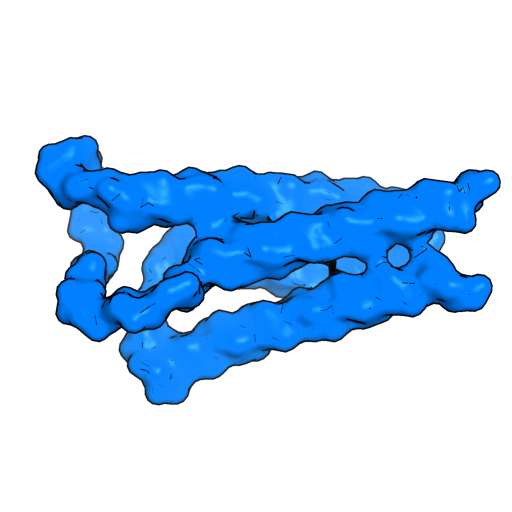 N 1
ATOM 592 C CA . ILE A 1 74 ? 8.488 5.388 -1.596 1.00 81.75 74 ILE A CA 1
ATOM 593 C C . ILE A 1 74 ? 7.874 5.252 -3.000 1.00 81.75 74 ILE A C 1
ATOM 595 O O . ILE A 1 74 ? 8.593 5.209 -3.997 1.00 81.75 74 ILE A O 1
ATOM 599 N N . SER A 1 75 ? 6.543 5.183 -3.101 1.00 81.12 75 SER A N 1
ATOM 600 C CA . SER A 1 75 ? 5.840 5.132 -4.394 1.00 81.12 75 SER A CA 1
ATOM 601 C C . SER A 1 75 ? 5.920 6.460 -5.147 1.00 81.12 75 SER A C 1
ATOM 603 O O . SER A 1 75 ? 6.049 6.464 -6.373 1.00 81.12 75 SER A O 1
ATOM 605 N N . TYR A 1 76 ? 5.883 7.576 -4.419 1.00 80.12 76 TYR A N 1
ATOM 606 C CA . TYR A 1 76 ? 6.079 8.908 -4.981 1.00 80.12 76 TYR A CA 1
ATOM 607 C C . TYR A 1 76 ? 7.498 9.072 -5.537 1.00 80.12 76 TYR A C 1
ATOM 609 O O . TYR A 1 76 ? 7.645 9.391 -6.716 1.00 80.12 76 TYR A O 1
ATOM 617 N N . ASP A 1 77 ? 8.528 8.746 -4.749 1.00 77.50 77 ASP A N 1
ATOM 618 C CA . ASP A 1 77 ? 9.927 8.811 -5.196 1.00 77.50 77 ASP A CA 1
ATOM 619 C C . ASP A 1 77 ? 10.170 7.931 -6.429 1.00 77.50 77 ASP A C 1
ATOM 621 O O . ASP A 1 77 ? 10.828 8.344 -7.382 1.00 77.50 77 ASP A O 1
ATOM 625 N N . HIS A 1 78 ? 9.580 6.733 -6.462 1.00 74.75 78 HIS A N 1
ATOM 626 C CA . HIS A 1 78 ? 9.684 5.845 -7.617 1.00 74.75 78 HIS A CA 1
ATOM 627 C C . HIS A 1 78 ? 8.980 6.394 -8.868 1.00 74.75 78 HIS A C 1
ATOM 629 O O . HIS A 1 78 ? 9.441 6.161 -9.982 1.00 74.75 78 HIS A O 1
ATOM 635 N N . SER A 1 79 ? 7.869 7.116 -8.702 1.00 72.44 79 SER A N 1
ATOM 636 C CA . SER A 1 79 ? 7.171 7.753 -9.828 1.00 72.44 79 SER A CA 1
ATOM 637 C C . SER A 1 79 ? 8.021 8.880 -10.419 1.00 72.44 79 SER A C 1
ATOM 639 O O . SER A 1 79 ? 8.178 8.955 -11.632 1.00 72.44 79 SER A O 1
ATOM 641 N N . VAL A 1 80 ? 8.661 9.683 -9.561 1.00 71.56 80 VAL A N 1
ATOM 642 C CA . VAL A 1 80 ? 9.590 10.744 -9.982 1.00 71.56 80 VAL A CA 1
ATOM 643 C C . VAL A 1 80 ? 10.812 10.166 -10.701 1.00 71.56 80 VAL A C 1
ATOM 645 O O . VAL A 1 80 ? 11.210 10.690 -11.738 1.00 71.56 80 VAL A O 1
ATOM 648 N N . LEU A 1 81 ? 11.382 9.065 -10.198 1.00 70.00 81 LEU A N 1
ATOM 649 C CA . LEU A 1 81 ? 12.512 8.385 -10.845 1.00 70.00 81 LEU A CA 1
ATOM 650 C C . LEU A 1 81 ? 12.161 7.833 -12.235 1.00 70.00 81 LEU A C 1
ATOM 652 O O . LEU A 1 81 ? 13.030 7.772 -13.102 1.00 70.00 81 LEU A O 1
ATOM 656 N N . GLN A 1 82 ? 10.906 7.436 -12.457 1.00 65.00 82 GLN A N 1
ATOM 657 C CA . GLN A 1 82 ? 10.452 6.924 -13.751 1.00 65.00 82 GLN A CA 1
ATOM 658 C C . GLN A 1 82 ? 10.300 8.035 -14.805 1.00 65.00 82 GLN A C 1
ATOM 660 O O . GLN A 1 82 ? 10.483 7.768 -15.991 1.00 65.00 82 GLN A O 1
ATOM 665 N N . ASP A 1 83 ? 10.020 9.268 -14.374 1.00 65.12 83 ASP A N 1
ATOM 666 C CA . ASP A 1 83 ? 9.913 10.444 -15.247 1.00 65.12 83 ASP A CA 1
ATOM 667 C C . ASP A 1 83 ? 11.271 11.128 -15.514 1.00 65.12 83 ASP A C 1
ATOM 669 O O . ASP A 1 83 ? 11.392 11.926 -16.448 1.00 65.12 83 ASP A O 1
ATOM 673 N N . THR A 1 84 ? 12.316 10.839 -14.725 1.00 58.12 84 THR A N 1
ATOM 674 C CA . THR A 1 84 ? 13.649 11.433 -14.931 1.00 58.12 84 THR A CA 1
ATOM 675 C C . THR A 1 84 ? 14.432 10.769 -16.075 1.00 58.12 84 THR A C 1
ATOM 677 O O . THR A 1 84 ? 14.590 9.547 -16.075 1.00 58.12 84 THR A O 1
ATOM 680 N N . PRO A 1 85 ? 14.994 11.545 -17.029 1.00 52.53 85 PRO A N 1
ATOM 681 C CA . PRO A 1 85 ? 15.813 11.003 -18.111 1.00 52.53 85 PRO A CA 1
ATOM 682 C C . PRO A 1 85 ? 17.118 10.386 -17.580 1.00 52.53 85 PRO A C 1
ATOM 684 O O . PRO A 1 85 ? 17.791 10.948 -16.719 1.00 52.53 85 PRO A O 1
ATOM 687 N N . PHE A 1 86 ? 17.490 9.236 -18.146 1.00 52.34 86 PHE A N 1
ATOM 688 C CA . PHE A 1 86 ? 18.578 8.343 -17.709 1.00 52.34 86 PHE A CA 1
ATOM 689 C C . PHE A 1 86 ? 19.974 8.985 -17.554 1.00 52.34 86 PHE A C 1
ATOM 691 O O . PHE A 1 86 ? 20.846 8.404 -16.910 1.00 52.34 86 PHE A O 1
ATOM 698 N N . GLU A 1 87 ? 20.213 10.157 -18.144 1.00 52.50 87 GLU A N 1
ATOM 699 C CA . GLU A 1 87 ? 21.529 10.812 -18.189 1.00 52.50 87 GLU A CA 1
ATOM 700 C C . GLU A 1 87 ? 21.987 11.410 -16.848 1.00 52.50 87 GLU A C 1
ATOM 702 O O . GLU A 1 87 ? 23.183 11.622 -16.651 1.00 52.50 87 GLU A O 1
ATOM 707 N N . THR A 1 88 ? 21.073 11.650 -15.905 1.00 52.97 88 THR A N 1
ATOM 708 C CA . THR A 1 88 ? 21.384 12.246 -14.591 1.00 52.97 88 THR A CA 1
ATOM 709 C C . THR A 1 88 ? 21.385 11.246 -13.434 1.00 52.97 88 THR A C 1
ATOM 711 O O . THR A 1 88 ? 21.615 11.642 -12.289 1.00 52.97 88 THR A O 1
ATOM 714 N N . ILE A 1 89 ? 21.173 9.952 -13.698 1.00 56.66 89 ILE A N 1
ATOM 715 C CA . ILE A 1 89 ? 21.145 8.929 -12.647 1.00 56.66 89 ILE A CA 1
ATOM 716 C C . ILE A 1 89 ? 22.590 8.552 -12.253 1.00 56.66 89 ILE A C 1
ATOM 718 O O . ILE A 1 89 ? 23.366 8.118 -13.110 1.00 56.66 89 ILE A O 1
ATOM 722 N N . PRO A 1 90 ? 22.983 8.680 -10.968 1.00 51.66 90 PRO A N 1
ATOM 723 C CA . PRO A 1 90 ? 24.311 8.282 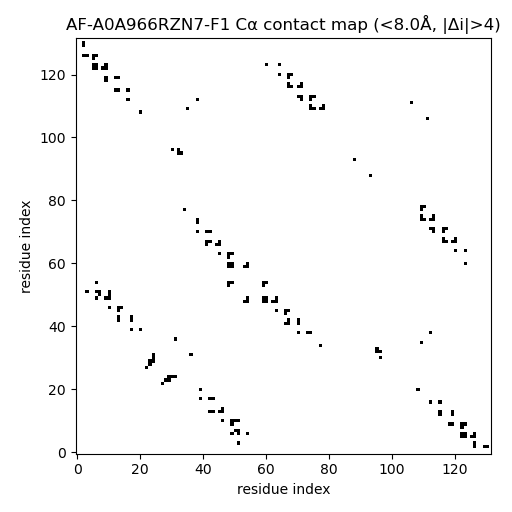-10.517 1.00 51.66 90 PRO A CA 1
ATOM 724 C C . PRO A 1 90 ? 24.587 6.802 -10.820 1.00 51.66 90 PRO A C 1
ATOM 726 O O . PRO A 1 90 ? 23.750 5.932 -10.585 1.00 51.66 90 PRO A O 1
ATOM 729 N N . THR A 1 91 ? 25.799 6.506 -11.296 1.00 52.72 91 THR A N 1
ATOM 730 C CA . THR A 1 91 ? 26.256 5.183 -11.767 1.00 52.72 91 THR A CA 1
ATOM 731 C C . THR A 1 91 ? 26.095 4.036 -10.761 1.00 52.72 91 THR A C 1
ATOM 733 O O . THR A 1 91 ? 26.074 2.881 -11.171 1.00 52.72 91 THR A O 1
ATOM 736 N N . LEU A 1 92 ? 25.923 4.332 -9.469 1.00 52.75 92 LEU A N 1
ATOM 737 C CA . LEU A 1 92 ? 25.640 3.358 -8.404 1.00 52.75 92 LEU A CA 1
ATOM 738 C C . LEU A 1 92 ? 24.226 2.744 -8.462 1.00 52.75 92 LEU A C 1
ATOM 740 O O . LEU A 1 92 ? 24.001 1.702 -7.859 1.00 52.75 92 LEU A O 1
ATOM 744 N N . LEU A 1 93 ? 23.285 3.359 -9.186 1.00 51.41 93 LEU A N 1
ATOM 745 C CA . LEU A 1 93 ? 21.922 2.844 -9.408 1.00 51.41 93 LEU A CA 1
ATOM 746 C C . LEU A 1 93 ? 21.780 2.109 -10.755 1.00 51.41 93 LEU A C 1
ATOM 748 O O . LEU A 1 93 ? 20.692 1.679 -11.127 1.00 51.41 93 LEU A O 1
ATOM 752 N N . LYS A 1 94 ? 22.882 1.959 -11.499 1.00 46.22 94 LYS A N 1
ATOM 753 C CA . LYS A 1 94 ? 22.905 1.453 -12.879 1.00 46.22 94 LYS A CA 1
ATOM 754 C C . LYS A 1 94 ? 22.734 -0.070 -12.997 1.00 46.22 94 LYS A C 1
ATOM 756 O O . LYS A 1 94 ? 22.602 -0.569 -14.107 1.00 46.22 94 LYS A O 1
ATOM 761 N N . GLU A 1 95 ? 22.714 -0.798 -11.878 1.00 44.62 95 GLU A N 1
ATOM 762 C CA . GLU A 1 95 ? 22.391 -2.238 -11.843 1.00 44.62 95 GLU A CA 1
ATOM 763 C C . GLU A 1 95 ? 20.883 -2.530 -11.876 1.00 44.62 95 GLU A C 1
ATOM 765 O O . GLU A 1 95 ? 20.466 -3.687 -11.868 1.00 44.62 95 GLU A O 1
ATOM 770 N N . LEU A 1 96 ? 20.040 -1.495 -11.923 1.00 52.03 96 LEU A N 1
ATOM 771 C CA . LEU A 1 96 ? 18.613 -1.677 -12.145 1.00 52.03 96 LEU A CA 1
ATOM 772 C C . LEU A 1 96 ? 18.380 -2.226 -13.563 1.00 52.03 96 LEU A C 1
ATOM 774 O O . LEU A 1 96 ? 18.884 -1.628 -14.519 1.00 52.03 96 LEU A O 1
ATOM 778 N N . PRO A 1 97 ? 17.624 -3.332 -13.730 1.00 45.19 97 PRO A N 1
ATOM 779 C CA . PRO A 1 97 ? 17.256 -3.803 -15.053 1.00 45.19 97 PRO A CA 1
ATOM 780 C C . PRO A 1 97 ? 16.544 -2.674 -15.798 1.00 45.19 97 PRO A C 1
ATOM 782 O O . PRO A 1 97 ? 15.657 -2.009 -15.264 1.00 45.19 97 PRO A O 1
ATOM 785 N N . GLN A 1 98 ? 17.047 -2.461 -17.012 1.00 48.62 98 GLN A N 1
ATOM 786 C CA . GLN A 1 98 ? 16.635 -1.523 -18.047 1.00 48.62 98 GLN A CA 1
ATOM 787 C C . GLN A 1 98 ? 15.174 -1.070 -17.927 1.00 48.62 98 GLN A C 1
ATOM 789 O O . GLN A 1 98 ? 14.264 -1.890 -17.793 1.00 48.62 98 GLN A O 1
ATOM 794 N N . SER A 1 99 ? 14.941 0.234 -18.101 1.00 46.94 99 SER A N 1
ATOM 795 C CA . SER A 1 99 ? 13.662 0.721 -18.610 1.00 46.94 99 SER A CA 1
ATOM 796 C C . SER A 1 99 ? 13.310 -0.109 -19.839 1.00 46.94 99 SER A C 1
ATOM 798 O O . SER A 1 99 ? 13.978 -0.027 -20.871 1.00 46.94 99 SER A O 1
ATOM 800 N N . TYR A 1 100 ? 12.296 -0.960 -19.705 1.00 44.78 100 TYR A N 1
ATOM 801 C CA . TYR A 1 100 ? 11.688 -1.626 -20.838 1.00 44.78 100 TYR A CA 1
ATOM 802 C C . TYR A 1 100 ? 11.047 -0.526 -21.688 1.00 44.78 100 TYR A C 1
ATOM 804 O O . TYR A 1 100 ? 9.953 -0.029 -21.422 1.00 44.78 100 TYR A O 1
ATOM 812 N N . GLU A 1 101 ? 11.796 -0.096 -22.694 1.00 41.44 101 GLU A N 1
ATOM 813 C CA . GLU A 1 101 ? 11.301 0.606 -23.868 1.00 41.44 101 GLU A CA 1
ATOM 814 C C . GLU A 1 101 ? 10.128 -0.219 -24.423 1.00 41.44 101 GLU A C 1
ATOM 816 O O . GLU A 1 101 ? 10.338 -1.236 -25.083 1.00 41.44 101 GLU A O 1
ATOM 821 N N . GLY A 1 102 ? 8.885 0.144 -24.090 1.00 46.12 102 GLY A N 1
ATOM 822 C CA . GLY A 1 102 ? 7.717 -0.496 -24.705 1.00 46.12 102 GLY A CA 1
ATOM 823 C C . GLY A 1 102 ? 6.490 -0.792 -23.847 1.00 46.12 102 GLY A C 1
ATOM 824 O O . GLY A 1 102 ? 5.667 -1.589 -24.291 1.00 46.12 102 GLY A O 1
ATOM 825 N N . PHE A 1 103 ? 6.284 -0.176 -22.679 1.00 46.69 103 PHE A N 1
ATOM 826 C CA . PHE A 1 103 ? 4.977 -0.280 -22.010 1.00 46.69 103 PHE A CA 1
ATOM 827 C C . PHE A 1 103 ? 4.336 1.084 -21.769 1.00 46.69 103 PHE A C 1
ATOM 829 O O . PHE A 1 103 ? 4.405 1.667 -20.692 1.00 46.69 103 PHE A O 1
ATOM 836 N N . SER A 1 104 ? 3.643 1.565 -22.803 1.00 39.97 104 SER A N 1
ATOM 837 C CA . SER A 1 104 ? 2.606 2.591 -22.684 1.00 39.97 104 SER A CA 1
ATOM 838 C C . SER A 1 104 ? 1.326 1.966 -22.115 1.00 39.97 104 SER A C 1
ATOM 840 O O . SER A 1 104 ? 0.281 1.927 -22.760 1.00 39.97 104 SER A O 1
ATOM 842 N N . VAL A 1 105 ? 1.397 1.425 -20.899 1.00 46.50 105 VAL A N 1
ATOM 843 C CA . VAL A 1 105 ? 0.185 1.279 -20.096 1.00 46.50 105 VAL A CA 1
ATOM 844 C C . VAL A 1 105 ? 0.220 2.404 -19.095 1.00 46.50 105 VAL A C 1
ATOM 846 O O . VAL A 1 105 ? 1.076 2.460 -18.220 1.00 46.50 105 VAL A O 1
ATOM 849 N N . PHE A 1 106 ? -0.755 3.290 -19.257 1.00 44.41 106 PHE A N 1
ATOM 850 C CA . PHE A 1 106 ? -1.159 4.415 -18.412 1.00 44.41 106 PHE A CA 1
ATOM 851 C C . PHE A 1 106 ? -1.372 4.075 -16.913 1.00 44.41 106 PHE A C 1
ATOM 853 O O . PHE A 1 106 ? -1.930 4.871 -16.165 1.00 44.41 106 PHE A O 1
ATOM 860 N N . LEU A 1 107 ? -0.939 2.895 -16.465 1.00 52.78 107 LEU A N 1
ATOM 861 C CA . LEU A 1 107 ? -1.004 2.378 -15.110 1.00 52.78 107 LEU A CA 1
ATOM 862 C C . LEU A 1 107 ? 0.350 1.733 -14.767 1.00 52.78 107 LEU A C 1
ATOM 864 O O . LEU A 1 107 ? 0.482 0.511 -14.696 1.00 52.78 107 LEU A O 1
ATOM 868 N N . THR A 1 108 ? 1.387 2.555 -14.609 1.00 67.31 108 THR A N 1
ATOM 869 C CA . THR A 1 108 ? 2.676 2.080 -14.099 1.00 67.31 108 THR A CA 1
ATOM 870 C C . THR A 1 108 ? 2.435 1.437 -12.729 1.00 67.31 108 THR A C 1
ATOM 872 O O . THR A 1 108 ? 1.709 1.984 -11.895 1.00 67.31 108 THR A O 1
ATOM 875 N N . LEU A 1 109 ? 3.008 0.250 -12.491 1.00 69.56 109 LEU A N 1
ATOM 876 C CA . LEU A 1 109 ? 2.964 -0.424 -11.185 1.00 69.56 109 LEU A CA 1
ATOM 877 C C . LEU A 1 109 ? 3.167 0.548 -9.997 1.00 69.56 109 LEU A C 1
ATOM 879 O O . LEU A 1 109 ? 2.402 0.449 -9.038 1.00 69.56 109 LEU A O 1
ATOM 883 N N . PRO A 1 110 ? 4.101 1.525 -10.041 1.00 68.19 110 PRO A N 1
ATOM 884 C CA . PRO A 1 110 ? 4.232 2.531 -8.982 1.00 68.19 110 PRO A CA 1
ATOM 885 C C . PRO A 1 110 ? 3.021 3.457 -8.798 1.00 68.19 110 PRO A C 1
ATOM 887 O O . PRO A 1 110 ? 2.646 3.723 -7.656 1.00 68.19 110 PRO A O 1
ATOM 890 N N . VAL A 1 111 ? 2.361 3.913 -9.869 1.00 73.75 111 VAL A N 1
ATOM 891 C CA . VAL A 1 111 ? 1.147 4.747 -9.760 1.00 73.75 111 VAL A CA 1
ATOM 892 C C . VAL A 1 111 ? -0.018 3.934 -9.185 1.00 73.75 111 VAL A C 1
ATOM 894 O O . VAL A 1 111 ? -0.767 4.433 -8.342 1.00 73.75 111 VAL A O 1
ATOM 897 N N . ALA A 1 112 ? -0.140 2.658 -9.563 1.00 76.00 112 ALA A N 1
ATOM 898 C CA . ALA A 1 112 ? -1.128 1.747 -8.979 1.00 76.00 112 ALA A CA 1
ATOM 899 C C . ALA A 1 112 ? -0.877 1.504 -7.478 1.00 76.00 112 ALA A C 1
ATOM 901 O O . ALA A 1 112 ? -1.821 1.517 -6.677 1.00 76.00 112 ALA A O 1
ATOM 902 N N . SER A 1 113 ? 0.388 1.337 -7.080 1.00 79.00 113 SER A N 1
ATOM 903 C CA . SER A 1 113 ? 0.794 1.232 -5.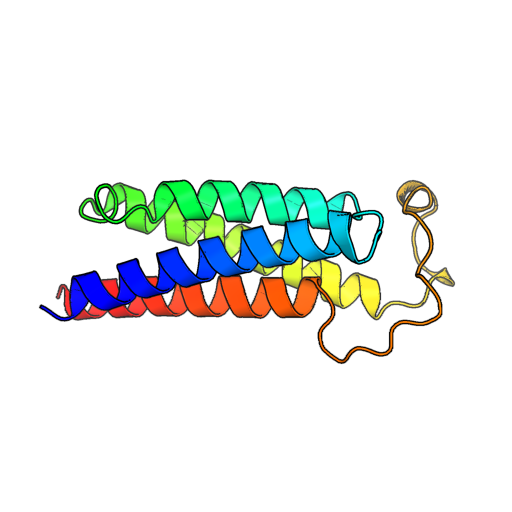674 1.00 79.00 113 SER A CA 1
ATOM 904 C C . SER A 1 113 ? 0.473 2.511 -4.901 1.00 79.00 113 SER A C 1
ATOM 906 O O . SER A 1 113 ? -0.123 2.440 -3.825 1.00 79.00 113 SER A O 1
ATOM 908 N N . PHE A 1 114 ? 0.781 3.683 -5.464 1.00 82.19 114 PHE A N 1
ATOM 909 C CA . PHE A 1 114 ? 0.488 4.979 -4.848 1.00 82.19 114 PHE A CA 1
ATOM 910 C C . PHE A 1 114 ? -1.014 5.180 -4.608 1.00 82.19 114 PHE A C 1
ATOM 912 O O . PHE A 1 114 ? -1.425 5.523 -3.496 1.00 82.19 114 PHE A O 1
ATOM 919 N N . LEU A 1 115 ? -1.845 4.895 -5.616 1.00 85.12 115 LEU A N 1
ATOM 920 C CA . LEU A 1 115 ? -3.305 4.948 -5.489 1.00 85.12 115 LEU A CA 1
ATOM 921 C C . LEU A 1 115 ? -3.814 3.984 -4.412 1.00 85.12 115 LEU A C 1
ATOM 923 O O . LEU A 1 115 ? -4.674 4.351 -3.611 1.00 85.12 115 LEU A O 1
ATOM 927 N N . SER A 1 116 ? -3.255 2.775 -4.348 1.00 84.31 116 SER A N 1
ATOM 928 C CA . SER A 1 116 ? -3.648 1.769 -3.358 1.00 84.31 116 SER A CA 1
ATOM 929 C C . SER A 1 116 ? -3.306 2.207 -1.930 1.00 84.31 116 SER A C 1
ATOM 931 O O . SER A 1 116 ? -4.168 2.148 -1.053 1.00 84.31 116 SER A O 1
ATOM 933 N N . PHE A 1 117 ? -2.088 2.706 -1.687 1.00 85.69 117 PHE A N 1
ATOM 934 C CA . PHE A 1 117 ? -1.704 3.236 -0.372 1.00 85.69 117 PHE A CA 1
ATOM 935 C C . PHE A 1 117 ? -2.547 4.454 0.019 1.00 85.69 117 PHE A C 1
ATOM 937 O O . PHE A 1 117 ? -3.010 4.529 1.158 1.00 85.69 117 PHE A O 1
ATOM 944 N N . SER A 1 118 ? -2.817 5.362 -0.922 1.00 87.06 118 SER A N 1
ATOM 945 C CA . SER A 1 118 ? -3.667 6.532 -0.684 1.00 87.06 118 SER A CA 1
ATOM 946 C C . SER A 1 118 ? -5.094 6.133 -0.279 1.00 87.06 118 SER A C 1
ATOM 948 O O . SER A 1 118 ? -5.601 6.600 0.743 1.00 87.06 118 SER A O 1
ATOM 950 N N . LEU A 1 119 ? -5.720 5.200 -1.007 1.00 87.19 119 LEU A N 1
ATOM 951 C CA . LEU A 1 119 ? -7.057 4.691 -0.679 1.00 87.19 119 LEU A CA 1
ATOM 952 C C . LEU A 1 119 ? -7.102 4.006 0.692 1.00 87.19 119 LEU A C 1
ATOM 954 O O . LEU A 1 119 ? -8.061 4.200 1.444 1.00 87.19 119 LEU A O 1
ATOM 958 N N . ILE A 1 120 ? -6.068 3.236 1.042 1.00 86.50 120 ILE A N 1
ATOM 959 C CA . ILE A 1 120 ? -5.971 2.575 2.349 1.00 86.50 120 ILE A CA 1
ATOM 960 C C . ILE A 1 120 ? -5.857 3.611 3.478 1.00 86.50 120 ILE A C 1
ATOM 962 O O . ILE A 1 120 ? -6.569 3.494 4.477 1.00 86.50 120 ILE A O 1
ATOM 966 N N . ILE A 1 121 ? -5.036 4.654 3.311 1.00 87.25 121 ILE A N 1
ATOM 967 C CA . ILE A 1 121 ? -4.917 5.755 4.284 1.00 87.25 121 ILE A CA 1
ATOM 968 C C . ILE A 1 121 ? -6.273 6.440 4.482 1.00 87.25 121 ILE A C 1
ATOM 970 O O . ILE A 1 121 ? -6.719 6.606 5.619 1.00 87.25 121 ILE A O 1
ATOM 974 N N . VAL A 1 122 ? -6.967 6.781 3.392 1.00 88.00 122 VAL A N 1
ATOM 975 C CA . VAL A 1 122 ? -8.298 7.406 3.457 1.00 88.00 122 VAL A CA 1
ATOM 976 C C . VAL A 1 122 ? -9.292 6.502 4.192 1.00 88.00 122 VAL A C 1
ATOM 978 O O . VAL A 1 122 ? -10.025 6.97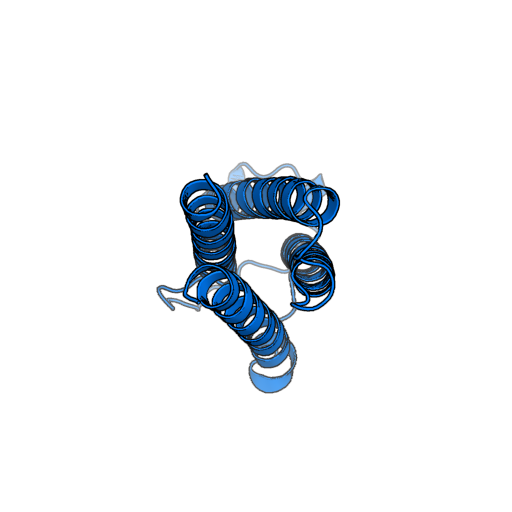8 5.060 1.00 88.00 122 VAL A O 1
ATOM 981 N N . ALA A 1 123 ? -9.294 5.196 3.919 1.00 84.88 123 ALA A N 1
ATOM 982 C CA . ALA A 1 123 ? -10.176 4.248 4.596 1.00 84.88 123 ALA A CA 1
ATOM 983 C C . ALA A 1 123 ? -9.901 4.150 6.112 1.00 84.88 123 ALA A C 1
ATOM 985 O O . ALA A 1 123 ? -10.850 4.111 6.904 1.00 84.88 123 ALA A O 1
ATOM 986 N N . ILE A 1 124 ? -8.628 4.165 6.530 1.00 82.06 124 ILE A N 1
ATOM 987 C CA . ILE A 1 124 ? -8.237 4.169 7.952 1.00 82.06 124 ILE A CA 1
ATOM 988 C C . ILE A 1 124 ? -8.674 5.476 8.636 1.00 82.06 124 ILE A C 1
ATOM 990 O O . ILE A 1 124 ? -9.224 5.444 9.743 1.00 82.06 124 ILE A O 1
ATOM 994 N N . ILE A 1 125 ? -8.488 6.624 7.977 1.00 83.81 125 ILE A N 1
ATOM 995 C CA . ILE A 1 125 ? -8.900 7.935 8.500 1.00 83.81 125 ILE A CA 1
ATOM 996 C C . ILE A 1 125 ? -10.424 8.000 8.653 1.00 83.81 125 ILE A C 1
ATOM 998 O O . ILE A 1 125 ? -10.915 8.367 9.721 1.00 83.81 125 ILE A O 1
ATOM 1002 N N . LEU A 1 126 ? -11.186 7.588 7.635 1.00 82.69 126 LEU A N 1
ATOM 1003 C CA . LEU A 1 126 ? -12.652 7.562 7.692 1.00 82.69 126 LEU A CA 1
ATOM 1004 C C . LEU A 1 126 ? -13.170 6.639 8.803 1.00 82.69 126 LEU A C 1
ATOM 1006 O O . LEU A 1 126 ? -14.129 6.989 9.495 1.00 82.69 126 LEU A O 1
ATOM 1010 N N . SER A 1 127 ? -12.517 5.492 9.016 1.00 75.25 127 SER A N 1
ATOM 1011 C CA . SER A 1 127 ? -12.817 4.614 10.152 1.00 75.25 127 SER A CA 1
ATOM 1012 C C . SER A 1 127 ? -12.557 5.307 11.495 1.00 75.25 127 SER A C 1
ATOM 1014 O O . SER A 1 127 ? -13.373 5.180 12.404 1.00 75.25 127 SER A O 1
ATOM 1016 N N . SER A 1 128 ? -11.474 6.078 11.606 1.00 72.06 128 SER A N 1
ATOM 1017 C CA . SER A 1 128 ? -11.084 6.765 12.846 1.00 72.06 128 SER A CA 1
ATOM 1018 C C . SER A 1 128 ? -11.959 7.984 13.170 1.00 72.06 128 SER A C 1
ATOM 1020 O O . SER A 1 128 ? -12.181 8.284 14.34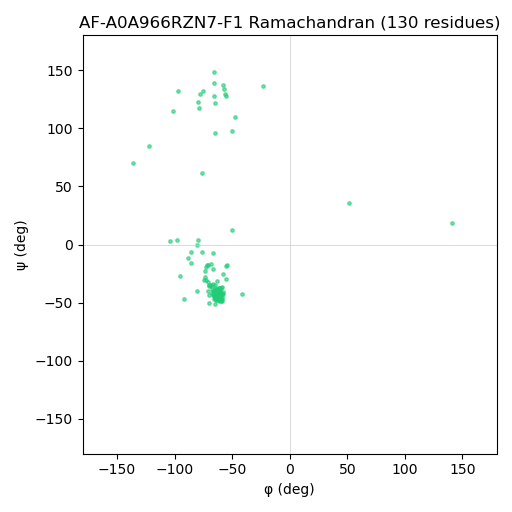0 1.00 72.06 128 SER A O 1
ATOM 1022 N N . ILE A 1 129 ? -12.490 8.682 12.156 1.00 73.44 129 ILE A N 1
ATOM 1023 C CA . ILE A 1 129 ? -13.427 9.805 12.347 1.00 73.44 129 ILE A CA 1
ATOM 1024 C C . ILE A 1 129 ? -14.793 9.298 12.822 1.00 73.44 129 ILE A C 1
ATOM 1026 O O . ILE A 1 129 ? -15.400 9.917 13.686 1.00 73.44 129 ILE A O 1
ATOM 1030 N N . LYS A 1 130 ? -15.270 8.168 12.282 1.00 62.47 130 LYS A N 1
ATOM 1031 C CA . LYS A 1 130 ? -16.578 7.574 12.623 1.00 62.47 130 LYS A CA 1
ATOM 1032 C C . LYS A 1 130 ? -16.642 7.012 14.053 1.00 62.47 130 LYS A C 1
ATOM 1034 O O . LYS A 1 130 ? -17.727 6.686 14.522 1.00 62.47 130 LYS A O 1
ATOM 1039 N N . GLU A 1 131 ? -15.493 6.793 14.686 1.00 58.25 131 GLU A N 1
ATOM 1040 C CA . GLU A 1 131 ? -15.386 6.211 16.029 1.00 58.25 131 GLU A CA 1
ATOM 1041 C C . GLU A 1 131 ? -15.456 7.265 17.150 1.00 58.25 131 GLU A C 1
ATOM 1043 O O . GLU A 1 131 ? -15.633 6.891 18.308 1.00 58.25 131 GLU A O 1
ATOM 1048 N N . ARG A 1 132 ? -15.364 8.561 16.808 1.00 49.88 132 ARG A N 1
ATOM 1049 C CA . ARG A 1 132 ? -15.775 9.677 17.677 1.00 49.88 132 ARG A CA 1
ATOM 1050 C C . ARG A 1 132 ? -17.248 10.009 17.474 1.00 49.88 132 ARG A C 1
ATOM 1052 O O . ARG A 1 132 ? -17.854 10.460 18.468 1.00 49.88 132 ARG A O 1
#

Secondary structure (DSSP, 8-state):
--HHHHHHHHHHHHHHHHHHHHHHHHTT-PPPPHHHHHHHHHHHHHHHHT-TTTTTSHHHHHHHHHHHHHHHHHHHHHHHHHHS-GGGS-GGGTTS----TT---S--HHHHHHHHHHHHHHHHHHHHHTT-

Solvent-accessible surface area (backbone atoms only — not comparable to full-atom values): 7481 Å² total; per-residue (Å²): 125,68,54,64,50,36,43,48,50,38,31,52,50,39,51,51,54,53,51,52,54,52,45,42,36,72,74,67,62,46,83,76,51,72,68,56,51,53,48,48,56,48,48,54,52,39,37,63,37,38,32,74,85,51,46,79,39,70,68,35,48,53,52,36,48,55,52,34,50,53,43,31,52,55,22,48,55,50,45,53,58,71,73,50,69,77,89,77,61,63,77,89,64,63,82,57,81,70,84,70,88,82,70,93,54,100,64,48,70,44,57,52,49,29,51,48,30,51,53,38,47,53,28,54,50,54,31,59,60,71,72,108

Sequence (132 aa):
MFCGFFIRFAWILSVVAVAASYFAEFILKYDPCPLCLYQRYLMVSLLALLFPVWSSHSFFKILSTITATMGMTISYDHSVLQDTPFETIPTLLKELPQSYEGFSVFLTLPVASFLSFSLIIVAIILSSIKER

Mean predicted aligned error: 9.73 Å

Foldseek 3Di:
DCLLVLLVVLLVLLVVLLVVLVCCCPVVVDDAWPLNVVLSVLSVVLSVLSDSVNLVDPVSLVVSLVSLVVSLVSLVVVVVVVPDDPPPDPPVSVPTPDDPPDDPPPCDSSNSSNVSSVSSNVSSVVSVVVVD

Radius of gyration: 16.43 Å; Cα contacts (8 Å, |Δi|>4): 108; chains: 1; bounding box: 48×27×43 Å

pLDDT: mean 72.82, std 13.93, range [39.97, 88.31]